Protein AF-A0A7Y2IUR1-F1 (afdb_monomer)

Secondary structure (DSSP, 8-state):
-----PPTT-STT-HHHHHHHHS--TT-----SS--SSPPPHHHHHHHHHHHTT---S--PPPTHHHHHHHHHHHHHHS---TT------S-HHHHHHHHHHHH--TT------S--

Foldseek 3Di:
DDPLPDPPPDPQLDQVNCCVPPVGNPPDPRPDDPDDSDDDDPVVVVVVVVVVVVVDDDDDDDDPVVVVVVQVCCCVPPVDHQVPHDDDDDPDPVVVVVVCCVVPHDVVGDDDDDPPD

Structure (mmCIF, N/CA/C/O backbone):
data_AF-A0A7Y2IUR1-F1
#
_entry.id   AF-A0A7Y2IUR1-F1
#
loop_
_atom_site.group_PDB
_atom_site.id
_atom_site.type_symbol
_atom_site.label_atom_id
_atom_site.label_alt_id
_atom_site.label_comp_id
_atom_site.label_asym_id
_atom_site.label_entity_id
_atom_site.label_seq_id
_atom_site.pdbx_PDB_ins_code
_atom_site.Cartn_x
_atom_site.Cartn_y
_atom_site.Cartn_z
_atom_site.occupancy
_atom_site.B_iso_or_equiv
_atom_site.auth_seq_id
_atom_site.auth_comp_id
_atom_site.auth_asym_id
_atom_site.auth_atom_id
_atom_site.pdbx_PDB_model_num
ATOM 1 N N . MET A 1 1 ? -22.923 15.797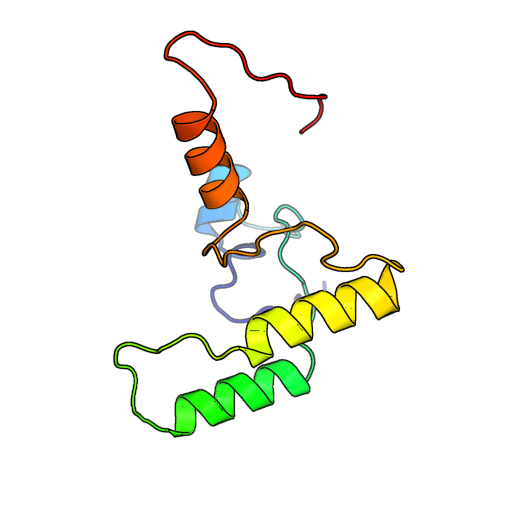 14.169 1.00 46.75 1 MET A N 1
ATOM 2 C CA . MET A 1 1 ? -22.003 15.320 13.123 1.00 46.75 1 MET A CA 1
ATOM 3 C C . MET A 1 1 ? -21.812 13.844 13.393 1.00 46.75 1 MET A C 1
ATOM 5 O O . MET A 1 1 ? -21.403 13.511 14.497 1.00 46.75 1 MET A O 1
ATOM 9 N N . GLU A 1 2 ? -22.280 12.985 12.493 1.00 53.78 2 GLU A N 1
ATOM 10 C CA . GLU A 1 2 ? -22.168 11.530 12.638 1.00 53.78 2 GLU A CA 1
ATOM 11 C C . GLU A 1 2 ? -20.677 11.170 12.693 1.00 53.78 2 GLU A C 1
ATOM 13 O O . GLU A 1 2 ? -19.898 11.666 11.877 1.00 53.78 2 GLU A O 1
ATOM 18 N N . GLN A 1 3 ? -20.252 10.433 13.721 1.00 59.25 3 GLN A N 1
ATOM 19 C CA . GLN A 1 3 ? -18.862 9.993 13.822 1.00 59.25 3 GLN A CA 1
ATOM 20 C C . GLN A 1 3 ? -18.586 9.054 12.648 1.00 59.25 3 GLN A C 1
ATOM 22 O O . GLN A 1 3 ? -19.307 8.079 12.461 1.00 59.25 3 GLN A O 1
ATOM 27 N N . LEU A 1 4 ? -17.560 9.362 11.851 1.00 64.56 4 LEU A N 1
ATOM 28 C CA . LEU A 1 4 ? -17.022 8.411 10.883 1.00 64.56 4 LEU A CA 1
ATOM 29 C C . LEU A 1 4 ? -16.572 7.179 11.671 1.00 64.56 4 LEU A C 1
ATOM 31 O O . LEU A 1 4 ? -15.676 7.288 12.508 1.00 64.56 4 LEU A O 1
ATOM 35 N N . ASP A 1 5 ? -17.217 6.042 11.419 1.00 69.94 5 ASP A N 1
ATOM 36 C CA . ASP A 1 5 ? -16.989 4.771 12.115 1.00 69.94 5 ASP A CA 1
ATOM 37 C C . ASP A 1 5 ? -15.700 4.104 11.602 1.00 69.94 5 ASP A C 1
ATOM 39 O O . A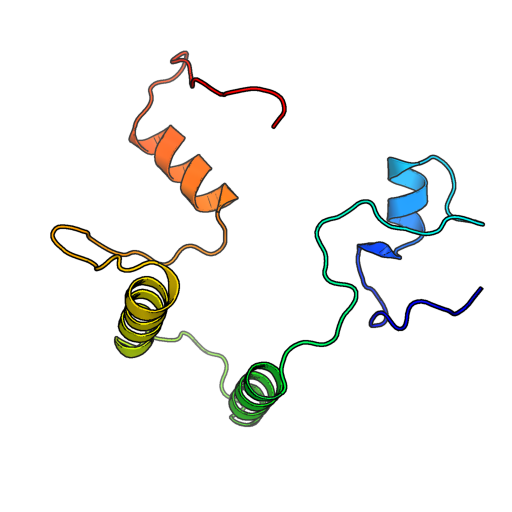SP A 1 5 ? -15.687 3.024 11.011 1.00 69.94 5 ASP A O 1
ATOM 43 N N . LEU A 1 6 ? -14.593 4.836 11.729 1.00 73.75 6 LEU A N 1
ATOM 44 C CA . LEU A 1 6 ? -13.262 4.361 11.397 1.00 73.75 6 LEU A CA 1
ATOM 45 C C . LEU A 1 6 ? -12.714 3.509 12.544 1.00 73.75 6 LEU A C 1
ATOM 47 O O . LEU A 1 6 ? -12.964 3.808 13.717 1.00 73.75 6 LEU A O 1
ATOM 51 N N . PRO A 1 7 ? -11.913 2.477 12.231 1.00 77.56 7 PRO A N 1
ATOM 52 C CA . PRO A 1 7 ? -11.299 1.660 13.259 1.00 77.56 7 PRO A CA 1
ATOM 53 C C . PRO A 1 7 ? -10.436 2.523 14.198 1.00 77.56 7 PRO A C 1
ATOM 55 O O . PRO A 1 7 ? -9.773 3.467 13.748 1.00 77.56 7 PRO A O 1
ATOM 58 N N . PRO A 1 8 ? -10.394 2.197 15.503 1.00 77.69 8 PRO A N 1
ATOM 59 C CA . PRO A 1 8 ? -9.512 2.870 16.443 1.00 77.69 8 PRO A CA 1
ATOM 60 C C . PRO A 1 8 ? -8.065 2.873 15.941 1.00 77.69 8 PRO A C 1
ATOM 62 O O . PRO A 1 8 ? -7.523 1.834 15.571 1.00 77.69 8 PRO A O 1
ATOM 65 N N . GLY A 1 9 ? -7.435 4.047 15.946 1.00 81.44 9 GLY A N 1
ATOM 66 C CA . GLY A 1 9 ? -6.053 4.205 15.492 1.00 81.44 9 GLY A CA 1
ATOM 67 C C . GLY A 1 9 ? -5.872 4.397 13.983 1.00 81.44 9 GLY A C 1
ATOM 68 O O . GLY A 1 9 ? -4.722 4.445 13.547 1.00 81.44 9 GLY A O 1
ATOM 69 N N . ALA A 1 10 ? -6.953 4.549 13.204 1.00 88.50 10 ALA A N 1
ATOM 70 C CA . ALA A 1 10 ? -6.867 4.958 11.801 1.00 88.50 10 ALA A CA 1
ATOM 71 C C . ALA A 1 10 ? -6.024 6.234 11.641 1.00 88.50 10 ALA A C 1
ATOM 73 O O . ALA A 1 10 ? -6.093 7.163 12.458 1.00 88.50 10 ALA A O 1
ATOM 74 N N . LEU A 1 11 ? -5.210 6.281 10.586 1.00 90.19 11 LEU A N 1
ATOM 75 C CA . LEU A 1 11 ? -4.286 7.393 10.379 1.00 90.19 11 LEU A CA 1
ATOM 76 C C . LEU A 1 11 ? -5.049 8.675 10.042 1.00 90.19 11 LEU A C 1
ATOM 78 O O . LEU A 1 11 ? -4.684 9.745 10.536 1.00 90.19 11 LEU A O 1
ATOM 82 N N . ALA A 1 12 ? -6.129 8.551 9.266 1.00 89.88 12 ALA A N 1
ATOM 83 C CA . ALA A 1 12 ? -7.004 9.653 8.892 1.00 89.88 12 ALA A CA 1
ATOM 84 C C . ALA A 1 12 ? -7.490 10.471 10.099 1.00 89.88 12 ALA A C 1
ATOM 86 O O . ALA A 1 12 ? -7.481 11.699 10.036 1.00 89.88 12 ALA A O 1
ATOM 87 N N . THR A 1 13 ? -7.869 9.819 11.202 1.00 90.38 13 THR A N 1
ATOM 88 C CA . THR A 1 13 ? -8.460 10.461 12.393 1.00 90.38 13 THR A CA 1
ATOM 89 C C . THR A 1 13 ? -7.472 10.674 13.536 1.00 90.38 13 THR A C 1
ATOM 91 O O . THR A 1 13 ? -7.872 11.112 14.615 1.00 90.38 13 THR A O 1
ATOM 94 N N . ASN A 1 14 ? -6.183 10.387 13.336 1.00 92.12 14 ASN A N 1
ATOM 95 C CA . ASN A 1 14 ? -5.188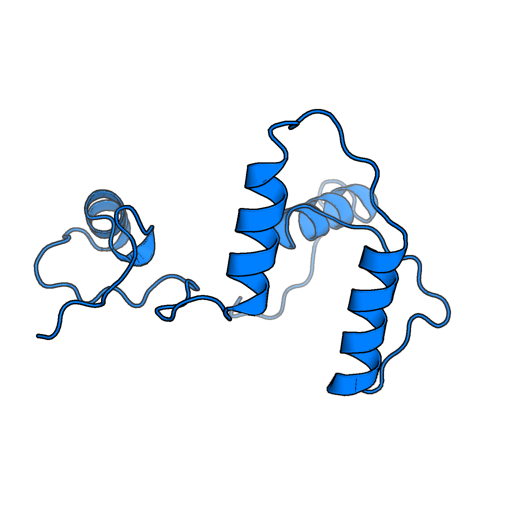 10.501 14.396 1.00 92.12 14 ASN A CA 1
ATOM 96 C C . ASN A 1 14 ? -4.971 11.976 14.808 1.00 92.12 14 ASN A C 1
ATOM 98 O O . ASN A 1 14 ? -4.452 12.750 13.999 1.00 92.12 14 ASN A O 1
ATOM 102 N N . PRO A 1 15 ? -5.260 12.377 16.066 1.00 92.62 15 PRO A N 1
ATOM 103 C CA . PRO A 1 15 ? -5.168 13.781 16.472 1.00 92.62 15 PRO A CA 1
ATOM 104 C C . PRO A 1 15 ? -3.763 14.370 16.334 1.00 92.62 15 PRO A C 1
ATOM 106 O O . PRO A 1 15 ? -3.613 15.497 15.882 1.00 92.62 15 PRO A O 1
ATOM 109 N N . GLY A 1 16 ? -2.717 13.599 16.654 1.00 94.62 16 GLY A N 1
ATOM 110 C CA . GLY A 1 16 ? -1.334 14.063 16.526 1.00 94.62 16 GLY A CA 1
ATOM 111 C C . GLY A 1 16 ? -0.922 14.303 15.072 1.00 94.62 16 GLY A C 1
ATOM 112 O O . GLY A 1 16 ? -0.144 15.210 14.791 1.00 94.62 16 GLY A O 1
ATOM 113 N N . ARG A 1 17 ? -1.472 13.528 14.132 1.00 94.75 17 ARG A N 1
ATOM 114 C CA . ARG A 1 17 ? -1.249 13.739 12.694 1.00 94.75 17 ARG A CA 1
ATOM 115 C C . ARG A 1 17 ? -2.020 14.935 12.172 1.00 94.75 17 ARG A C 1
ATOM 117 O O . ARG A 1 17 ? -1.475 15.689 11.374 1.00 94.75 17 ARG A O 1
ATOM 124 N N . LEU A 1 18 ? -3.246 15.131 12.647 1.00 94.94 18 LEU A N 1
ATOM 125 C CA . LEU A 1 18 ? -4.026 16.313 12.301 1.00 94.94 18 LEU A CA 1
ATOM 126 C C . LEU A 1 18 ? -3.357 17.590 12.817 1.00 94.94 18 LEU A C 1
ATOM 128 O O . LEU A 1 18 ? -3.184 18.529 12.048 1.00 94.94 18 LEU A O 1
ATOM 132 N N . GLU A 1 19 ? -2.863 17.582 14.054 1.00 96.69 19 GLU A N 1
ATOM 133 C CA . GLU A 1 19 ? -2.063 18.676 14.611 1.00 96.69 19 GLU A CA 1
ATOM 134 C C . GLU A 1 19 ? -0.815 18.948 13.756 1.00 96.69 19 GLU A C 1
ATOM 136 O O . GLU A 1 19 ? -0.554 20.082 13.362 1.00 96.69 19 GLU A O 1
ATOM 141 N N . GLN A 1 20 ? -0.071 17.897 13.400 1.00 96.62 20 GLN A N 1
ATOM 142 C CA . GLN A 1 20 ? 1.150 18.009 12.601 1.00 96.62 20 GLN A CA 1
ATOM 143 C C . GLN A 1 20 ? 0.899 18.595 11.199 1.00 96.62 20 GLN A C 1
ATOM 145 O O . GLN A 1 20 ? 1.726 19.361 10.705 1.00 96.62 20 GLN A O 1
ATOM 150 N N . HIS A 1 21 ? -0.196 18.211 10.536 1.00 95.62 21 HIS A N 1
ATOM 151 C CA . HIS A 1 21 ? -0.473 18.597 9.148 1.00 95.62 21 HIS A CA 1
ATOM 152 C C . HIS A 1 21 ? -1.339 19.857 9.010 1.00 95.62 21 HIS A C 1
ATOM 154 O O . HIS A 1 21 ? -1.195 20.576 8.022 1.00 95.62 21 HIS A O 1
ATOM 160 N N . PHE A 1 22 ? -2.213 20.140 9.980 1.00 95.88 22 PHE A N 1
ATOM 161 C CA . PHE A 1 22 ? -3.226 21.203 9.905 1.00 95.88 22 PHE A CA 1
ATOM 162 C C . PHE A 1 22 ? -3.160 22.206 11.072 1.00 95.88 22 PHE A C 1
ATOM 164 O O . PHE A 1 22 ? -3.911 23.182 11.085 1.00 95.88 22 PHE A O 1
ATOM 171 N N . GLY A 1 23 ? -2.260 22.004 12.042 1.00 96.75 23 GLY A N 1
ATOM 172 C CA . GLY A 1 23 ? -2.015 22.924 13.162 1.00 96.75 23 GLY A CA 1
ATOM 173 C C . GLY A 1 23 ? -3.090 22.933 14.252 1.00 96.75 23 GLY A C 1
ATOM 174 O O . GLY A 1 23 ? -3.031 23.773 15.142 1.00 96.75 23 GLY A O 1
ATOM 175 N N . HIS A 1 24 ? -4.097 22.069 14.139 1.00 94.38 24 HIS A N 1
ATOM 176 C CA . HIS A 1 24 ? -5.084 21.756 15.170 1.00 94.38 24 HIS A CA 1
ATOM 177 C C . HIS A 1 24 ? -5.777 20.436 14.807 1.00 94.38 24 HIS A C 1
ATOM 179 O O . HIS A 1 24 ? -5.888 20.100 13.628 1.00 94.38 24 HIS A O 1
ATOM 185 N N . ALA A 1 25 ? -6.270 19.693 15.796 1.00 92.62 25 ALA A N 1
ATOM 186 C CA . ALA A 1 25 ? -7.082 18.492 15.563 1.00 92.62 25 ALA A CA 1
ATOM 187 C C . ALA A 1 25 ? -8.589 18.709 15.787 1.00 92.62 25 ALA A C 1
ATOM 189 O O . ALA A 1 25 ? -9.421 18.024 15.190 1.00 92.62 25 ALA A O 1
ATOM 190 N N . GLU A 1 26 ? -8.952 19.632 16.679 1.00 93.25 26 GLU A N 1
ATOM 191 C CA . GLU A 1 26 ? -10.332 19.807 17.130 1.00 93.25 26 GLU A CA 1
ATOM 192 C C . GLU A 1 26 ? -11.220 20.428 16.042 1.00 93.25 26 GLU A C 1
ATOM 194 O O . GLU A 1 26 ? -10.833 21.373 15.364 1.00 93.25 26 GLU A O 1
ATOM 199 N N . GLY A 1 27 ? -12.434 19.896 15.877 1.00 90.44 27 GLY A N 1
ATOM 200 C CA . GLY A 1 27 ? -13.411 20.419 14.918 1.00 90.44 27 GLY A CA 1
ATOM 201 C C . GLY A 1 27 ? -13.134 20.070 13.452 1.00 90.44 27 GLY A C 1
ATOM 202 O O . GLY A 1 27 ? -13.924 20.453 12.589 1.00 90.44 27 GLY A O 1
ATOM 203 N N . LEU A 1 28 ? -12.066 19.320 13.155 1.00 91.56 28 LEU A N 1
ATOM 204 C CA . LEU A 1 28 ? -11.774 18.865 11.799 1.00 91.56 28 LEU A CA 1
ATOM 205 C C . LEU A 1 28 ? -12.629 17.658 11.396 1.00 91.56 28 LEU A C 1
ATOM 207 O O . LEU A 1 28 ? -12.798 16.705 12.157 1.00 91.56 28 LEU A O 1
ATOM 211 N N . LEU A 1 29 ? -13.103 17.678 10.147 1.00 91.06 29 LEU A N 1
ATOM 212 C CA . LEU A 1 29 ? -13.565 16.492 9.428 1.00 91.06 29 LEU A CA 1
ATOM 213 C C . LEU A 1 29 ? -12.403 15.992 8.551 1.00 91.06 29 LEU A C 1
ATOM 215 O O . LEU A 1 29 ? -12.132 16.592 7.509 1.00 91.06 29 LEU A O 1
ATOM 219 N N . PRO A 1 30 ? -11.672 14.942 8.961 1.00 89.44 30 PRO A N 1
ATOM 220 C CA . PRO A 1 30 ? -10.455 14.545 8.271 1.00 89.44 30 PRO A CA 1
ATOM 221 C C . PRO A 1 30 ? -10.777 13.814 6.967 1.00 89.44 30 PRO A C 1
ATOM 223 O O . PRO A 1 30 ? -11.260 12.688 7.011 1.00 89.44 30 PRO A O 1
ATOM 226 N N . LEU A 1 31 ? -10.467 14.437 5.826 1.00 91.56 31 LEU A N 1
ATOM 227 C CA . LEU A 1 31 ? -10.640 13.905 4.460 1.00 91.56 31 LEU A CA 1
ATOM 228 C C . LEU A 1 31 ? -9.376 14.142 3.611 1.00 91.56 31 LEU A C 1
ATOM 230 O O . LEU A 1 31 ? -9.444 14.643 2.492 1.00 91.56 31 LEU A O 1
ATOM 234 N N . TRP A 1 32 ? -8.203 13.883 4.192 1.00 92.31 32 TRP A N 1
ATOM 235 C CA . TRP A 1 32 ? -6.923 14.371 3.663 1.00 92.31 32 TRP A CA 1
ATOM 236 C C . TRP A 1 32 ? -6.005 13.291 3.093 1.00 92.31 32 TRP A C 1
ATOM 238 O O . TRP A 1 32 ? -5.169 13.582 2.242 1.00 92.31 32 TRP A O 1
ATOM 248 N N . ILE A 1 33 ? -6.136 12.057 3.574 1.00 93.06 33 ILE A N 1
ATOM 249 C CA . ILE A 1 33 ? -5.307 10.928 3.165 1.00 93.06 33 ILE A CA 1
ATOM 250 C C . ILE A 1 33 ? -6.152 9.934 2.373 1.00 93.06 33 ILE A C 1
ATOM 252 O O . ILE A 1 33 ? -7.342 9.775 2.636 1.00 93.06 33 ILE A O 1
ATOM 256 N N . ALA A 1 34 ? -5.534 9.261 1.401 1.00 91.50 34 ALA A N 1
ATOM 257 C CA . ALA A 1 34 ? -6.165 8.231 0.579 1.00 91.50 34 ALA A CA 1
ATOM 258 C C . ALA A 1 34 ? -6.368 6.917 1.364 1.00 91.50 34 ALA A C 1
ATOM 260 O O . ALA A 1 34 ? -5.807 5.875 1.031 1.00 91.50 34 ALA A O 1
ATOM 261 N N . GLU A 1 35 ? -7.163 6.982 2.427 1.00 86.88 35 GLU A N 1
ATOM 262 C CA . GLU A 1 35 ? -7.617 5.856 3.240 1.00 86.88 35 GLU A CA 1
ATOM 263 C C . GLU A 1 35 ? -9.136 5.702 3.043 1.00 86.88 35 GLU A C 1
ATOM 265 O O . GLU A 1 35 ? -9.856 6.704 3.028 1.00 86.88 35 GLU A O 1
ATOM 270 N N . PRO A 1 36 ? -9.661 4.482 2.837 1.00 84.62 36 PRO A N 1
ATOM 271 C CA . PRO A 1 36 ? -11.095 4.298 2.685 1.00 84.62 36 PRO A CA 1
ATOM 272 C C . PRO A 1 36 ? -11.825 4.512 4.017 1.00 84.62 36 PRO A C 1
ATOM 274 O O . PRO A 1 36 ? -11.427 3.993 5.054 1.00 84.62 36 PRO A O 1
ATOM 277 N N . TYR A 1 37 ? -12.970 5.192 3.954 1.00 85.69 37 TYR A N 1
ATOM 278 C CA .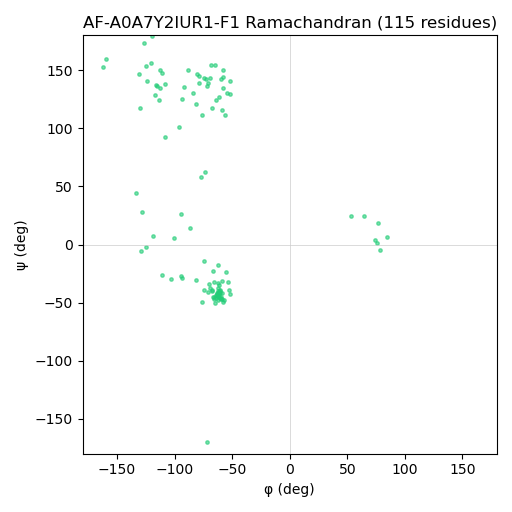 TYR A 1 37 ? -13.899 5.367 5.080 1.00 85.69 37 TYR A CA 1
ATOM 279 C C . TYR A 1 37 ? -15.018 4.316 5.074 1.00 85.69 37 TYR A C 1
ATOM 281 O O . TYR A 1 37 ? -16.124 4.559 5.547 1.00 85.69 37 TYR A O 1
ATOM 289 N N . LEU A 1 38 ? -14.740 3.158 4.473 1.00 86.56 38 LEU A N 1
ATOM 290 C CA . LEU A 1 38 ? -15.669 2.046 4.318 1.00 86.56 38 LEU A CA 1
ATOM 291 C C . LEU A 1 38 ? -14.990 0.744 4.759 1.00 86.56 38 LEU A C 1
ATOM 293 O O . LEU A 1 38 ? -13.790 0.579 4.519 1.00 86.56 38 LEU A O 1
ATOM 297 N N . PRO A 1 39 ? -15.744 -0.205 5.340 1.00 87.12 39 PRO A N 1
ATOM 298 C CA . PRO A 1 39 ? -15.228 -1.536 5.627 1.00 87.12 39 PRO A CA 1
ATOM 299 C C . PRO A 1 39 ? -14.724 -2.250 4.368 1.00 87.12 39 PRO A C 1
ATOM 301 O O . PRO A 1 39 ? -15.249 -2.067 3.267 1.00 87.12 39 PRO A O 1
ATOM 304 N N . LEU A 1 40 ? -13.733 -3.125 4.548 1.00 91.56 40 LEU A N 1
ATOM 305 C CA . LEU A 1 40 ? -13.302 -4.046 3.498 1.00 91.56 40 LEU A CA 1
ATOM 306 C C . LEU A 1 40 ? -14.422 -5.037 3.149 1.00 91.56 40 LEU A C 1
ATOM 308 O O . LEU A 1 40 ? -15.271 -5.364 3.979 1.00 91.56 40 LEU A O 1
ATOM 312 N N . ALA A 1 41 ? -14.392 -5.558 1.921 1.00 95.19 41 ALA A N 1
ATOM 313 C CA . ALA A 1 41 ? -15.334 -6.587 1.493 1.00 95.19 41 ALA A CA 1
ATOM 314 C C . ALA A 1 41 ? -15.222 -7.852 2.378 1.00 95.19 41 ALA A C 1
ATOM 316 O O . ALA A 1 41 ? -14.096 -8.251 2.694 1.00 95.19 41 ALA A O 1
ATOM 317 N N . PRO A 1 42 ? -16.340 -8.537 2.707 1.00 96.94 42 PRO A N 1
ATOM 318 C CA . PRO A 1 42 ? -16.332 -9.722 3.574 1.00 96.94 42 PRO A CA 1
ATOM 319 C C . PRO A 1 42 ? -15.350 -10.815 3.139 1.00 96.94 42 PRO A C 1
ATOM 321 O O . PRO A 1 42 ? -14.633 -11.371 3.960 1.00 96.94 42 PRO A O 1
ATOM 324 N N . ALA A 1 43 ? -15.219 -11.051 1.830 1.00 97.81 43 ALA A N 1
ATOM 325 C CA . ALA A 1 43 ? -14.277 -12.037 1.297 1.00 97.81 43 ALA A CA 1
ATOM 326 C C . ALA A 1 43 ? -12.810 -11.753 1.686 1.00 97.81 43 ALA A C 1
ATOM 328 O O . ALA A 1 43 ? -12.018 -12.681 1.844 1.00 97.81 43 ALA A O 1
ATOM 329 N N . ILE A 1 44 ? -12.439 -10.478 1.851 1.00 96.81 44 ILE A N 1
ATOM 330 C CA . ILE A 1 44 ? -11.090 -10.078 2.269 1.00 96.81 44 ILE A CA 1
ATOM 331 C C . ILE A 1 44 ? -10.918 -10.334 3.766 1.00 96.81 44 ILE A C 1
ATOM 333 O O . ILE A 1 44 ? -9.935 -10.956 4.172 1.00 96.81 44 ILE A O 1
ATOM 337 N N . THR A 1 45 ? -11.865 -9.874 4.588 1.00 96.69 45 THR A N 1
ATOM 338 C CA . THR A 1 45 ? -11.781 -10.033 6.046 1.00 96.69 45 THR A CA 1
ATOM 339 C C . THR A 1 45 ? -11.806 -11.507 6.443 1.00 96.69 45 THR A C 1
ATOM 341 O O . THR A 1 45 ? -10.961 -11.930 7.227 1.00 96.69 45 THR A O 1
ATOM 344 N N . GLU A 1 46 ? -12.670 -12.318 5.832 1.00 98.19 46 GLU A N 1
ATOM 345 C CA . GLU A 1 46 ? -12.742 -13.768 6.048 1.00 98.19 46 GLU A CA 1
ATOM 346 C C . GLU A 1 46 ? -11.427 -14.477 5.694 1.00 98.19 46 GLU A C 1
ATOM 348 O O . GLU A 1 46 ? -10.937 -15.290 6.481 1.00 98.19 46 GLU A O 1
ATOM 353 N N . ALA A 1 47 ? -10.812 -14.149 4.551 1.00 96.88 47 ALA A N 1
ATOM 354 C CA . ALA A 1 47 ? -9.541 -14.746 4.138 1.00 96.88 47 ALA A CA 1
ATOM 355 C C . ALA A 1 47 ? -8.396 -14.407 5.108 1.00 96.88 47 ALA A C 1
ATOM 357 O O . ALA A 1 47 ? -7.596 -15.282 5.458 1.00 96.88 47 ALA A O 1
ATOM 358 N N . VAL A 1 48 ? -8.332 -13.157 5.578 1.00 96.50 48 VAL A N 1
ATOM 359 C CA . VAL A 1 48 ? -7.333 -12.715 6.564 1.00 96.50 48 VAL A CA 1
ATOM 360 C C . VAL A 1 48 ? -7.563 -13.395 7.915 1.00 96.50 48 VAL A C 1
ATOM 362 O O . VAL A 1 48 ? -6.614 -13.922 8.501 1.00 96.50 48 VAL A O 1
ATOM 365 N N . THR A 1 49 ? -8.808 -13.458 8.394 1.00 97.62 49 THR A N 1
ATOM 366 C CA . THR A 1 49 ? -9.155 -14.146 9.646 1.00 97.62 49 THR A CA 1
ATOM 367 C C . THR A 1 49 ? -8.826 -15.637 9.575 1.00 97.62 49 THR A C 1
ATOM 369 O O . THR A 1 49 ? -8.238 -16.178 10.512 1.00 97.62 49 THR A O 1
ATOM 372 N N . ALA A 1 50 ? -9.124 -16.301 8.456 1.00 97.00 50 ALA A N 1
ATOM 373 C CA . ALA A 1 50 ? -8.784 -17.706 8.251 1.00 97.00 50 ALA A CA 1
ATOM 374 C C . ALA A 1 50 ? -7.265 -17.942 8.280 1.00 97.00 50 ALA A C 1
ATOM 376 O O . ALA A 1 50 ? -6.808 -18.894 8.914 1.00 97.00 50 ALA A O 1
ATOM 377 N N . ARG A 1 51 ? -6.468 -17.062 7.652 1.00 94.62 51 ARG A N 1
ATOM 378 C CA . ARG A 1 51 ? -4.996 -17.131 7.709 1.00 94.62 51 ARG A CA 1
ATOM 379 C C . ARG A 1 51 ? -4.480 -16.942 9.136 1.00 94.62 51 ARG A C 1
ATOM 381 O O . ARG A 1 51 ? -3.634 -17.721 9.568 1.00 94.62 51 ARG A O 1
ATOM 388 N N . ALA A 1 52 ? -5.010 -15.968 9.876 1.00 96.19 52 ALA A N 1
ATOM 389 C CA . ALA A 1 52 ? -4.654 -15.741 11.279 1.00 96.19 52 ALA A CA 1
ATOM 390 C C . ALA A 1 52 ? -4.995 -16.953 12.171 1.00 96.19 52 ALA A C 1
ATOM 392 O O . ALA A 1 52 ? -4.240 -17.314 13.069 1.00 96.19 52 ALA A O 1
ATOM 393 N N . GLY A 1 53 ? -6.087 -17.663 11.884 1.00 97.25 53 GLY A N 1
ATOM 394 C CA . GLY A 1 53 ? -6.457 -18.882 12.611 1.00 97.25 53 GLY A CA 1
ATOM 395 C C . GLY A 1 53 ? -5.449 -20.036 12.499 1.00 97.25 53 GLY A C 1
ATOM 396 O O . GLY A 1 53 ? -5.481 -20.946 13.322 1.00 97.25 53 GLY A O 1
ATOM 397 N N . GLN A 1 54 ? -4.534 -20.015 11.523 1.00 95.56 54 GLN A N 1
ATOM 398 C CA . GLN A 1 54 ? -3.555 -21.092 11.318 1.00 95.56 54 GLN A CA 1
ATOM 399 C C . GLN A 1 54 ? -2.415 -21.103 12.346 1.00 95.56 54 GLN A C 1
ATOM 401 O O . GLN A 1 54 ? -1.685 -22.088 12.416 1.00 95.56 54 GLN A O 1
ATOM 406 N N . ALA A 1 55 ? -2.235 -20.023 13.117 1.00 92.00 55 ALA A N 1
ATOM 407 C CA . ALA A 1 55 ? -1.235 -19.918 14.187 1.00 92.00 55 ALA A CA 1
ATOM 408 C C . ALA A 1 55 ? 0.224 -20.248 13.778 1.00 92.00 55 ALA A C 1
ATOM 410 O O . ALA A 1 55 ? 1.051 -20.593 14.621 1.00 92.00 55 ALA A O 1
ATOM 411 N N . TRP A 1 56 ? 0.561 -20.104 12.492 1.00 93.75 56 TRP A N 1
ATOM 412 C CA . TRP A 1 56 ? 1.913 -20.257 11.948 1.00 93.75 56 TRP A CA 1
ATOM 413 C C . TRP A 1 56 ? 2.255 -19.048 11.082 1.00 93.75 56 TRP A C 1
ATOM 415 O O . TRP A 1 56 ? 1.606 -18.835 10.060 1.00 93.75 56 TRP A O 1
ATOM 425 N N . TYR A 1 57 ? 3.281 -18.279 11.454 1.00 94.00 57 TYR A N 1
ATOM 426 C CA . TYR A 1 57 ? 3.616 -16.982 10.836 1.00 94.00 57 TYR A CA 1
ATOM 427 C C . TYR A 1 57 ? 5.082 -16.880 10.393 1.00 94.00 57 TYR A C 1
ATOM 429 O O . TYR A 1 57 ? 5.673 -15.804 10.405 1.00 94.00 57 TYR A O 1
ATOM 437 N N . GLY A 1 58 ? 5.692 -18.020 10.063 1.00 94.31 58 GLY A N 1
ATOM 438 C CA . GLY A 1 58 ? 7.044 -18.057 9.508 1.00 94.31 58 GLY A CA 1
ATOM 439 C C . GLY A 1 58 ? 7.106 -17.549 8.065 1.00 94.31 58 GLY A C 1
ATOM 440 O O . GLY A 1 58 ? 6.134 -17.028 7.523 1.00 94.31 58 GLY A O 1
ATOM 441 N N . TYR A 1 59 ? 8.260 -17.748 7.428 1.00 93.94 59 TYR A N 1
ATOM 442 C CA . TYR A 1 59 ? 8.450 -17.405 6.021 1.00 93.94 59 TYR A CA 1
ATOM 443 C C . TYR A 1 59 ? 7.451 -18.134 5.117 1.00 93.94 59 TYR A C 1
ATOM 445 O O . TYR A 1 59 ? 7.249 -19.343 5.242 1.00 93.94 59 TYR A O 1
ATOM 453 N N . GLU A 1 60 ? 6.860 -17.388 4.187 1.00 88.69 60 GLU A N 1
ATOM 454 C CA . GLU A 1 60 ? 5.901 -17.901 3.214 1.00 88.69 60 GLU A CA 1
ATOM 455 C C . GLU A 1 60 ? 6.522 -17.943 1.818 1.00 88.69 60 GLU A C 1
ATOM 457 O O . GLU A 1 60 ? 7.182 -16.996 1.383 1.00 88.69 60 GLU A O 1
ATOM 462 N N . SER A 1 61 ? 6.265 -19.027 1.087 1.00 90.19 61 SER A N 1
ATOM 463 C CA . SER A 1 61 ? 6.407 -19.017 -0.364 1.00 90.19 61 SER A CA 1
ATOM 464 C C . SER A 1 61 ? 5.185 -18.343 -0.989 1.00 90.19 61 SER A C 1
ATOM 466 O O . SER A 1 61 ? 4.059 -18.469 -0.504 1.00 90.19 61 SER A O 1
ATOM 468 N N . ARG A 1 62 ? 5.395 -17.613 -2.087 1.00 86.56 62 ARG A N 1
ATOM 469 C CA . ARG A 1 62 ? 4.295 -16.993 -2.831 1.00 86.56 62 ARG A CA 1
ATOM 470 C C . ARG A 1 62 ? 3.659 -18.049 -3.739 1.00 86.56 62 ARG A C 1
ATOM 472 O O . ARG A 1 62 ? 4.371 -18.604 -4.574 1.00 86.56 62 ARG A O 1
ATOM 479 N N . PRO A 1 63 ? 2.357 -18.346 -3.600 1.00 87.12 63 PRO A N 1
ATOM 480 C CA . PRO A 1 63 ? 1.712 -19.322 -4.463 1.00 87.12 63 PRO A CA 1
ATOM 481 C C . PRO A 1 63 ? 1.484 -18.725 -5.858 1.00 87.12 63 PRO A C 1
ATOM 483 O O . PRO A 1 63 ? 1.096 -17.563 -5.971 1.00 87.12 63 PRO A O 1
ATOM 486 N N . GLU A 1 64 ? 1.636 -19.529 -6.913 1.00 88.69 64 GLU A N 1
ATOM 487 C CA . GLU A 1 64 ? 1.422 -19.107 -8.313 1.00 88.69 64 GLU A CA 1
ATOM 488 C C . GLU A 1 64 ? 0.037 -18.474 -8.535 1.00 88.69 64 GLU A C 1
ATOM 490 O O . GLU A 1 64 ? -0.107 -17.503 -9.278 1.00 88.69 64 GLU A O 1
ATOM 495 N N . ARG A 1 65 ? -0.972 -18.941 -7.783 1.00 94.38 65 ARG A N 1
ATOM 496 C CA . ARG A 1 65 ? -2.341 -18.402 -7.799 1.00 94.38 65 ARG A CA 1
ATOM 497 C C . ARG A 1 65 ? -2.432 -16.901 -7.507 1.00 94.38 65 ARG A C 1
ATOM 499 O O . ARG A 1 65 ? -3.426 -16.289 -7.870 1.00 94.38 65 ARG A O 1
ATOM 506 N N . LEU A 1 66 ? -1.447 -16.318 -6.817 1.00 93.94 66 LEU A N 1
ATOM 507 C CA . LEU A 1 66 ? -1.429 -14.884 -6.523 1.00 93.94 66 LEU A CA 1
ATOM 508 C C . LEU A 1 66 ? -1.291 -14.062 -7.810 1.00 93.94 66 LEU A C 1
ATOM 510 O O . LEU A 1 66 ? -2.036 -13.108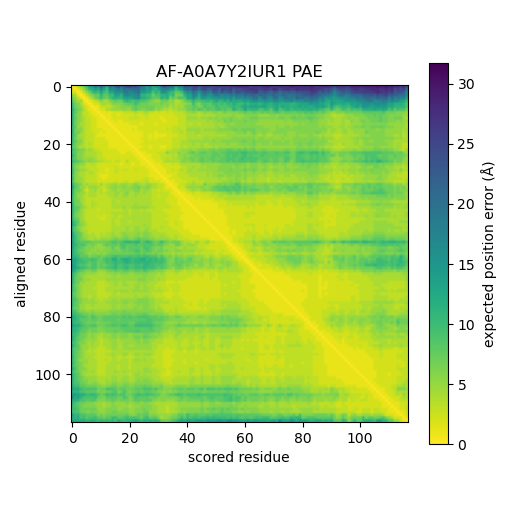 -8.009 1.00 93.94 66 LEU A O 1
ATOM 514 N N . ILE A 1 67 ? -0.352 -14.450 -8.677 1.00 94.62 67 ILE A N 1
ATOM 515 C CA . ILE A 1 67 ? -0.114 -13.775 -9.957 1.00 94.62 67 ILE A CA 1
ATOM 516 C C . ILE A 1 67 ? -1.264 -14.055 -10.924 1.00 94.62 67 ILE A C 1
ATOM 518 O O . ILE A 1 67 ? -1.754 -13.127 -11.562 1.00 94.62 67 ILE A O 1
ATOM 522 N N . ALA A 1 68 ? -1.758 -15.297 -10.961 1.00 95.19 68 ALA A N 1
ATOM 523 C CA . ALA A 1 68 ? -2.916 -15.651 -11.780 1.00 95.19 68 ALA A CA 1
ATOM 524 C C . ALA A 1 68 ? -4.158 -14.818 -11.411 1.00 95.19 68 ALA A C 1
ATOM 526 O O . ALA A 1 68 ? -4.773 -14.217 -12.282 1.00 95.19 68 ALA A O 1
ATOM 527 N N . ALA A 1 69 ? -4.473 -14.680 -10.115 1.00 96.62 69 ALA A N 1
ATOM 528 C CA . ALA A 1 69 ? -5.618 -13.885 -9.666 1.00 96.62 69 ALA A CA 1
ATOM 529 C C . ALA A 1 69 ? -5.509 -12.394 -10.041 1.00 96.62 69 ALA A C 1
ATOM 531 O O . ALA A 1 69 ? -6.524 -11.750 -10.307 1.00 96.62 69 ALA A O 1
ATOM 532 N N . PHE A 1 70 ? -4.292 -11.839 -10.063 1.00 96.38 70 PHE A N 1
ATOM 533 C CA . PHE A 1 70 ? -4.056 -10.476 -10.540 1.00 96.38 70 PHE A CA 1
ATOM 534 C C . PHE A 1 70 ? -4.374 -10.348 -12.035 1.00 96.38 70 PHE A C 1
ATOM 536 O O . PHE A 1 70 ? -5.139 -9.462 -12.418 1.00 96.38 70 PHE A O 1
ATOM 543 N N . TRP A 1 71 ? -3.845 -11.242 -12.872 1.00 97.06 71 TRP A N 1
ATOM 544 C CA . TRP A 1 71 ? -4.067 -11.180 -14.318 1.00 97.06 71 TRP A CA 1
ATOM 545 C C . TRP A 1 71 ? -5.501 -11.513 -14.725 1.00 97.06 71 TRP A C 1
ATOM 547 O O . TRP A 1 71 ? -6.040 -10.846 -15.604 1.00 97.06 71 TRP A O 1
ATOM 557 N N . ASP A 1 72 ? -6.175 -12.420 -14.018 1.00 97.88 72 ASP A N 1
ATOM 558 C CA . ASP A 1 72 ? -7.608 -12.673 -14.205 1.00 97.88 72 ASP A CA 1
ATOM 559 C C . ASP A 1 72 ? -8.437 -11.404 -13.956 1.00 97.88 72 ASP A C 1
ATOM 561 O O . ASP A 1 72 ? -9.366 -11.083 -14.709 1.00 97.88 72 ASP A O 1
ATOM 565 N N . TRP A 1 73 ? -8.093 -10.641 -12.912 1.00 98.19 73 TRP A N 1
ATOM 566 C CA . TRP A 1 73 ? -8.735 -9.360 -12.628 1.00 98.19 73 TRP A CA 1
ATOM 567 C C . TRP A 1 73 ? -8.446 -8.325 -13.719 1.00 98.19 73 TRP A C 1
ATOM 569 O O . TRP A 1 73 ? -9.378 -7.658 -14.180 1.00 98.19 73 TRP A O 1
ATOM 579 N N . MET A 1 74 ? -7.188 -8.209 -14.160 1.00 98.25 74 MET A N 1
ATOM 580 C CA . MET A 1 74 ? -6.797 -7.282 -15.227 1.00 98.25 74 MET A CA 1
ATOM 581 C C . MET A 1 74 ? -7.506 -7.599 -16.545 1.00 98.25 74 MET A C 1
ATOM 583 O O . MET A 1 74 ? -8.081 -6.697 -17.158 1.00 98.25 74 MET A O 1
ATOM 587 N N . ALA A 1 75 ? -7.574 -8.869 -16.934 1.00 98.06 75 ALA A N 1
ATOM 588 C CA . ALA A 1 75 ? -8.268 -9.298 -18.140 1.00 98.06 75 ALA A CA 1
ATOM 589 C C . ALA A 1 75 ? -9.771 -9.008 -18.043 1.00 98.06 75 ALA A C 1
ATOM 591 O O . ALA A 1 75 ? -10.357 -8.413 -18.947 1.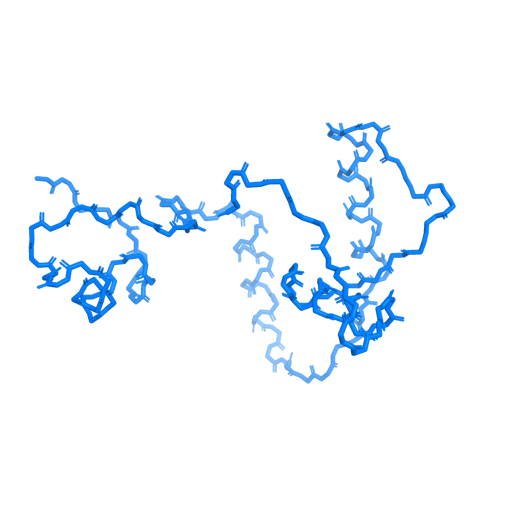00 98.06 75 ALA A O 1
ATOM 592 N N . THR A 1 76 ? -10.395 -9.340 -16.910 1.00 98.44 76 THR A N 1
ATOM 593 C CA . THR A 1 76 ? -11.842 -9.163 -16.717 1.00 98.44 76 THR A CA 1
ATOM 594 C C . THR A 1 76 ? -12.257 -7.692 -16.664 1.00 98.44 76 THR A C 1
ATOM 596 O O . THR A 1 76 ? -13.315 -7.327 -17.176 1.00 98.44 76 THR A O 1
ATOM 599 N N . ARG A 1 77 ? -11.470 -6.833 -16.003 1.00 98.25 77 ARG A N 1
ATOM 600 C CA . ARG A 1 77 ? -11.837 -5.425 -15.766 1.00 98.25 77 ARG A CA 1
ATOM 601 C C . ARG A 1 77 ? -11.295 -4.464 -16.811 1.00 98.25 77 ARG A C 1
ATOM 603 O O . ARG A 1 77 ? -11.894 -3.409 -17.014 1.00 98.25 77 ARG A O 1
ATOM 610 N N . HIS A 1 78 ? -10.180 -4.809 -17.441 1.00 97.81 78 HIS A N 1
ATOM 611 C CA . HIS A 1 78 ? -9.435 -3.903 -18.310 1.00 97.81 78 HIS A CA 1
ATOM 612 C C . HIS A 1 78 ? -9.124 -4.503 -19.687 1.00 97.81 78 HIS A C 1
ATOM 614 O O . HIS A 1 78 ? -8.614 -3.782 -20.538 1.00 97.81 78 HIS A O 1
ATOM 620 N N . GLY A 1 79 ? -9.445 -5.781 -19.933 1.00 97.75 79 GLY A N 1
ATOM 621 C CA . GLY A 1 79 ? -9.159 -6.445 -21.208 1.00 97.75 79 GLY A CA 1
ATOM 622 C C . GLY A 1 79 ? -7.663 -6.580 -21.499 1.00 97.75 79 GLY A C 1
ATOM 623 O O . GLY A 1 79 ? -7.281 -6.639 -22.664 1.00 97.75 79 GLY A O 1
ATOM 624 N N . TRP A 1 80 ? -6.826 -6.572 -20.459 1.00 97.38 80 TRP A N 1
ATOM 625 C CA . TRP A 1 80 ? -5.370 -6.626 -20.567 1.00 97.38 80 TRP A CA 1
ATOM 626 C C . TRP 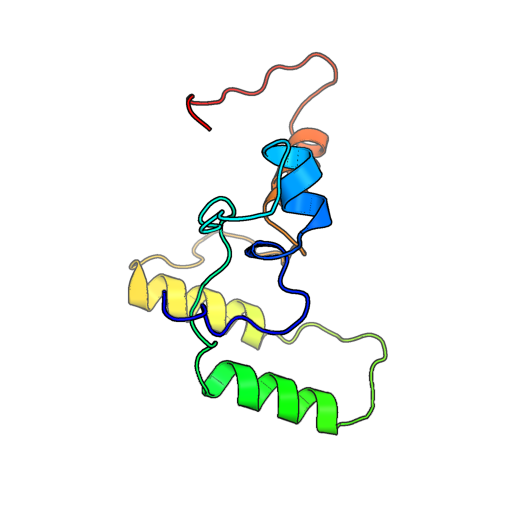A 1 80 ? -4.824 -7.909 -19.940 1.00 97.38 80 TRP A C 1
ATOM 628 O O . TRP A 1 80 ? -5.278 -8.308 -18.867 1.00 97.38 80 TRP A O 1
ATOM 638 N N . ASP A 1 81 ? -3.861 -8.535 -20.611 1.00 95.75 81 ASP A N 1
ATOM 639 C CA . ASP A 1 81 ? -3.224 -9.787 -20.211 1.00 95.75 81 ASP A CA 1
ATOM 640 C C . ASP A 1 81 ? -1.710 -9.621 -19.990 1.00 95.75 81 ASP A C 1
ATOM 642 O O . ASP A 1 81 ? -1.148 -8.530 -20.130 1.00 95.75 81 ASP A O 1
ATOM 646 N N . ASP A 1 82 ? -1.054 -10.716 -19.611 1.00 95.00 82 ASP A N 1
ATOM 647 C CA . ASP A 1 82 ? 0.366 -10.775 -19.277 1.00 95.00 82 ASP A CA 1
ATOM 648 C C . ASP A 1 82 ? 1.278 -11.006 -20.492 1.00 95.00 82 ASP A C 1
ATOM 650 O O . ASP A 1 82 ? 2.461 -11.319 -20.324 1.00 95.00 82 ASP A O 1
ATOM 654 N N . THR A 1 83 ? 0.770 -10.850 -21.722 1.00 95.69 83 THR A N 1
ATOM 655 C CA . THR A 1 83 ? 1.521 -11.176 -22.941 1.00 95.69 83 THR A CA 1
ATOM 656 C C . THR A 1 83 ? 2.844 -10.410 -23.004 1.00 95.69 83 THR A C 1
ATOM 658 O O . THR A 1 83 ? 2.884 -9.199 -23.225 1.00 95.69 83 THR A O 1
ATOM 661 N N . GLY A 1 84 ? 3.952 -11.145 -22.868 1.00 94.50 84 GLY A N 1
ATOM 662 C CA . GLY A 1 84 ? 5.308 -10.595 -22.931 1.00 94.50 84 GLY A CA 1
ATOM 663 C C . GLY A 1 84 ? 5.755 -9.844 -21.673 1.00 94.50 84 GLY A C 1
ATOM 664 O O . GLY A 1 84 ? 6.708 -9.068 -21.754 1.00 94.50 84 GLY A O 1
ATOM 665 N N . LEU A 1 85 ? 5.093 -10.051 -20.531 1.00 94.62 85 LEU A N 1
ATOM 666 C CA . LEU A 1 85 ? 5.386 -9.363 -19.275 1.00 94.62 85 LEU A CA 1
ATOM 667 C C . LEU A 1 85 ? 5.882 -10.327 -18.195 1.00 94.62 85 LEU A C 1
ATOM 669 O O . LEU A 1 85 ? 5.307 -11.385 -17.958 1.00 94.62 85 LEU A O 1
ATOM 673 N N . GLU A 1 86 ? 6.918 -9.913 -17.468 1.00 92.50 86 GLU A N 1
ATOM 674 C CA . GLU A 1 86 ? 7.295 -10.544 -16.203 1.00 92.50 86 GLU A CA 1
ATOM 675 C C . GLU A 1 86 ? 6.606 -9.822 -15.041 1.00 92.50 86 GLU A C 1
ATOM 677 O O . GLU A 1 86 ? 6.588 -8.592 -14.976 1.00 92.50 86 GLU A O 1
ATOM 682 N N . THR A 1 87 ? 6.045 -10.580 -14.095 1.00 92.56 87 THR A N 1
ATOM 683 C CA . THR A 1 87 ? 5.318 -10.012 -12.950 1.00 92.56 87 THR A CA 1
ATOM 684 C C . THR A 1 87 ? 6.051 -10.293 -11.646 1.00 92.56 87 THR A C 1
ATOM 686 O O . THR A 1 87 ? 6.292 -11.445 -11.290 1.00 92.56 87 THR A O 1
ATOM 689 N N . THR A 1 88 ? 6.358 -9.237 -10.890 1.00 91.62 88 THR A N 1
ATOM 690 C CA . THR A 1 88 ? 6.988 -9.328 -9.565 1.00 91.62 88 THR A CA 1
ATOM 691 C C . THR A 1 88 ? 6.140 -8.605 -8.522 1.00 91.62 88 THR A C 1
ATOM 693 O O . THR A 1 88 ? 5.599 -7.534 -8.779 1.00 91.62 88 THR A O 1
ATOM 696 N N . VAL A 1 89 ? 6.041 -9.174 -7.315 1.00 92.56 89 VAL A N 1
ATOM 697 C CA . VAL A 1 89 ? 5.290 -8.568 -6.202 1.00 92.56 89 VAL A CA 1
ATOM 698 C C . VAL A 1 89 ? 6.210 -7.720 -5.327 1.00 92.56 89 VAL A C 1
ATOM 700 O O . VAL A 1 89 ? 7.195 -8.221 -4.771 1.00 92.56 89 VAL A O 1
ATOM 703 N N . SER A 1 90 ? 5.821 -6.459 -5.157 1.00 94.62 90 SER A N 1
ATOM 704 C CA . SER A 1 90 ? 6.462 -5.444 -4.320 1.00 94.62 90 SER A CA 1
ATOM 705 C C . SER A 1 90 ? 5.558 -5.075 -3.137 1.00 94.62 90 SER A C 1
ATOM 707 O O . SER A 1 90 ? 4.335 -5.145 -3.274 1.00 94.62 90 SER A O 1
ATOM 709 N N . PRO A 1 91 ? 6.114 -4.681 -1.976 1.00 94.69 91 PRO A N 1
ATOM 710 C CA . PRO A 1 91 ? 5.312 -4.264 -0.826 1.00 94.69 91 PRO A CA 1
ATOM 711 C C . PRO A 1 91 ? 4.540 -2.956 -1.054 1.00 94.69 91 PRO A C 1
ATOM 713 O O . PRO A 1 91 ? 3.559 -2.709 -0.358 1.00 94.69 91 PRO A O 1
ATOM 716 N N . SER A 1 92 ? 4.967 -2.100 -1.990 1.00 96.31 92 SER A N 1
ATOM 717 C CA . SER A 1 92 ? 4.247 -0.870 -2.328 1.00 96.31 92 SER A CA 1
ATOM 718 C C . SER A 1 92 ? 4.636 -0.333 -3.706 1.00 96.31 92 SER A C 1
ATOM 720 O O . SER A 1 92 ? 5.726 -0.608 -4.211 1.00 96.31 92 SER A O 1
ATOM 722 N N . VAL A 1 93 ? 3.773 0.504 -4.286 1.00 95.81 93 VAL A N 1
ATOM 723 C CA . VAL A 1 93 ? 4.079 1.230 -5.530 1.00 95.81 93 VAL A CA 1
ATOM 724 C C . VAL A 1 93 ? 5.296 2.144 -5.350 1.00 95.81 93 VAL A C 1
ATOM 726 O O . VAL A 1 93 ? 6.168 2.161 -6.212 1.00 95.81 93 VAL A O 1
ATOM 729 N N . GLY A 1 94 ? 5.408 2.845 -4.215 1.00 96.12 94 GLY A N 1
ATOM 730 C CA . GLY A 1 94 ? 6.546 3.727 -3.931 1.00 96.12 94 GLY A CA 1
ATOM 731 C C . GLY A 1 94 ? 7.881 2.980 -3.878 1.00 96.12 94 GLY A C 1
ATOM 732 O O . GLY A 1 94 ? 8.864 3.438 -4.453 1.00 96.12 94 GLY A O 1
ATOM 733 N N . THR A 1 95 ? 7.904 1.789 -3.269 1.00 97.69 95 THR A N 1
ATOM 734 C CA . THR A 1 95 ? 9.085 0.910 -3.280 1.00 97.69 95 THR A CA 1
ATOM 735 C C . THR A 1 95 ? 9.442 0.484 -4.700 1.00 97.69 95 THR A C 1
ATOM 737 O O . THR A 1 95 ? 10.612 0.543 -5.066 1.00 97.69 95 THR A O 1
ATOM 740 N N . SER A 1 96 ? 8.450 0.097 -5.511 1.00 97.19 96 SER A N 1
A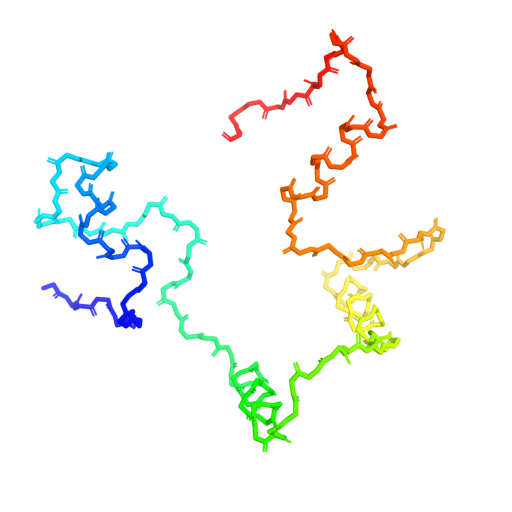TOM 741 C CA . SER A 1 96 ? 8.695 -0.261 -6.912 1.00 97.19 96 SER A CA 1
ATOM 742 C C . SER A 1 96 ? 9.294 0.905 -7.694 1.00 97.19 96 SER A C 1
ATOM 744 O O . SER A 1 96 ? 10.291 0.717 -8.377 1.00 97.19 96 SER A O 1
ATOM 746 N N . ILE A 1 97 ? 8.730 2.110 -7.568 1.00 96.25 97 ILE A N 1
ATOM 747 C CA . ILE A 1 97 ? 9.243 3.306 -8.249 1.00 96.25 97 ILE A CA 1
ATOM 748 C C . ILE A 1 97 ? 10.681 3.601 -7.812 1.00 96.25 97 ILE A C 1
ATOM 750 O O . ILE A 1 97 ? 11.527 3.819 -8.672 1.00 96.25 97 ILE A O 1
ATOM 754 N N . GLY A 1 98 ? 10.977 3.558 -6.509 1.00 95.88 98 GLY A N 1
ATOM 755 C CA . GLY A 1 98 ? 12.335 3.775 -5.997 1.00 95.88 98 GLY A CA 1
ATOM 756 C C . GLY A 1 98 ? 13.348 2.792 -6.587 1.00 95.88 98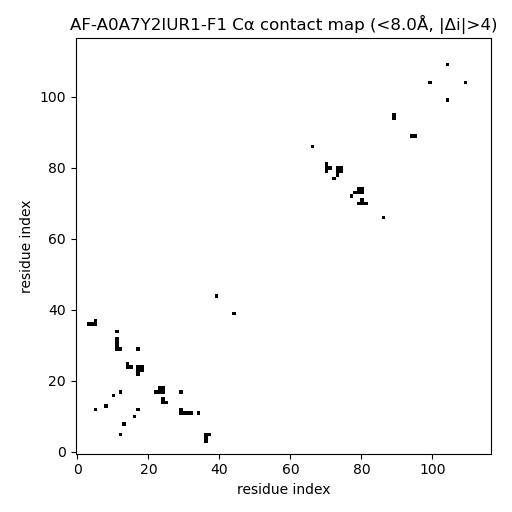 GLY A C 1
ATOM 757 O O . GLY A 1 98 ? 14.354 3.212 -7.145 1.00 95.88 98 GLY A O 1
ATOM 758 N N . VAL A 1 99 ? 13.031 1.492 -6.568 1.00 96.50 99 VAL A N 1
ATOM 759 C CA . VAL A 1 99 ? 13.889 0.451 -7.164 1.00 96.50 99 VAL A CA 1
ATOM 760 C C . VAL A 1 99 ? 14.083 0.668 -8.666 1.00 96.50 99 VAL A C 1
ATOM 762 O O . VAL A 1 99 ? 15.184 0.478 -9.175 1.00 96.50 99 VAL A O 1
ATOM 765 N N . LEU A 1 100 ? 13.034 1.069 -9.389 1.00 95.56 100 LEU A N 1
ATOM 766 C CA . LEU A 1 100 ? 13.132 1.344 -10.823 1.00 95.56 100 LEU A CA 1
ATOM 767 C C . LEU A 1 100 ? 13.998 2.577 -11.111 1.00 95.56 100 LEU A C 1
ATOM 769 O O . LEU A 1 100 ? 14.771 2.553 -12.062 1.00 95.56 100 LEU A O 1
ATOM 773 N N . ILE A 1 101 ? 13.912 3.632 -10.299 1.00 96.12 101 ILE A N 1
ATOM 774 C CA . ILE A 1 101 ? 14.793 4.800 -10.426 1.00 96.12 101 ILE A CA 1
ATOM 775 C C . ILE A 1 101 ? 16.246 4.377 -10.199 1.00 96.12 101 ILE A C 1
ATOM 777 O O . ILE A 1 101 ? 17.092 4.684 -11.034 1.00 96.12 101 ILE A O 1
ATOM 781 N N . ASP A 1 102 ? 16.529 3.620 -9.140 1.00 95.50 102 ASP A N 1
ATOM 782 C CA . ASP A 1 102 ? 17.888 3.154 -8.841 1.00 95.50 102 ASP A CA 1
ATOM 783 C C . ASP A 1 102 ? 18.450 2.240 -9.945 1.00 95.50 102 ASP A C 1
ATOM 785 O O . ASP A 1 102 ? 19.633 2.311 -10.272 1.00 95.50 102 ASP A O 1
ATOM 789 N N . ALA A 1 103 ? 17.612 1.386 -10.542 1.00 96.06 103 ALA A N 1
ATOM 790 C CA . ALA A 1 103 ? 18.036 0.425 -11.561 1.00 96.06 103 ALA A CA 1
ATOM 791 C C . ALA A 1 103 ? 18.159 1.020 -12.973 1.00 96.06 103 ALA A C 1
ATOM 793 O O . ALA A 1 103 ? 18.956 0.531 -13.775 1.00 96.06 103 ALA A O 1
ATOM 794 N N . PHE A 1 104 ? 17.355 2.037 -13.301 1.00 96.25 104 PHE A N 1
ATOM 795 C CA . PHE A 1 104 ? 17.223 2.564 -14.665 1.00 96.25 104 PHE A CA 1
ATOM 796 C C . PHE A 1 104 ? 17.636 4.031 -14.817 1.00 96.25 104 PHE A C 1
ATOM 798 O O . PHE A 1 104 ? 17.458 4.610 -15.890 1.00 96.25 104 PHE A O 1
ATOM 805 N N . SER A 1 105 ? 18.208 4.641 -13.780 1.00 96.50 105 SER A N 1
ATOM 806 C CA . SER A 1 105 ? 18.791 5.980 -13.850 1.00 96.50 105 SER A CA 1
ATOM 807 C C . SER A 1 105 ? 20.234 5.991 -13.347 1.00 96.50 105 SER A C 1
ATOM 809 O O . SER A 1 105 ? 20.769 4.989 -12.879 1.00 96.50 105 SER A O 1
ATOM 811 N N . VAL A 1 106 ? 20.887 7.138 -13.502 1.00 96.19 106 VAL A N 1
ATOM 812 C CA . VAL A 1 106 ? 22.230 7.392 -12.980 1.00 96.19 106 VAL A CA 1
ATOM 813 C C . VAL A 1 106 ? 22.170 8.580 -12.035 1.00 96.19 106 VAL A C 1
ATOM 815 O O . VAL A 1 106 ? 21.291 9.433 -12.164 1.00 96.19 106 VAL A O 1
ATOM 818 N N . GLU A 1 107 ? 23.124 8.669 -11.113 1.00 94.94 107 GLU A N 1
ATOM 819 C CA . GLU A 1 107 ? 23.252 9.832 -10.236 1.00 94.94 107 GLU A CA 1
ATOM 820 C C . GLU A 1 107 ? 23.339 11.131 -11.060 1.00 94.94 107 GLU A C 1
ATOM 822 O O . GLU A 1 107 ? 24.084 11.225 -12.037 1.00 94.94 107 GLU A O 1
ATOM 827 N N . GLY A 1 108 ? 22.524 12.126 -10.699 1.00 95.25 108 GLY A N 1
ATOM 828 C CA . GLY A 1 108 ? 22.378 13.376 -11.455 1.00 95.25 108 GLY A CA 1
ATOM 829 C C . GLY A 1 108 ? 21.492 13.284 -12.707 1.00 95.25 108 GLY A C 1
ATOM 830 O O . GLY A 1 108 ? 21.228 14.309 -13.335 1.00 95.25 108 GLY A O 1
ATOM 831 N N . GLY A 1 109 ? 21.004 12.094 -13.067 1.00 94.31 109 GLY A N 1
ATOM 832 C CA . GLY A 1 109 ? 19.998 11.893 -14.107 1.00 94.31 109 GLY A CA 1
ATOM 833 C C . GLY A 1 109 ? 18.623 12.427 -13.691 1.00 94.31 109 GLY A C 1
ATOM 834 O O . GLY A 1 109 ? 18.230 12.353 -12.529 1.00 94.31 109 GLY A O 1
ATOM 835 N N . GLY A 1 110 ? 17.881 12.988 -14.648 1.00 94.38 110 GLY A N 1
ATOM 836 C CA . GLY A 1 110 ? 16.536 13.516 -14.411 1.00 94.38 110 GLY A CA 1
ATOM 837 C C . GLY A 1 110 ? 15.435 12.467 -14.595 1.00 94.38 110 GLY A C 1
ATOM 838 O O . GLY A 1 110 ? 15.548 11.587 -15.445 1.00 94.38 110 GLY A O 1
ATOM 839 N N . VAL A 1 111 ? 14.334 12.619 -13.853 1.00 95.00 111 VAL A N 1
ATOM 840 C CA . VAL A 1 111 ? 13.086 11.855 -14.023 1.00 95.00 111 VAL A CA 1
ATOM 841 C C . VAL A 1 111 ? 11.971 12.827 -14.408 1.00 95.00 111 VAL A C 1
ATOM 843 O O . VAL A 1 111 ? 11.783 13.850 -13.752 1.00 95.00 111 VAL A O 1
ATOM 846 N N . ILE A 1 112 ? 11.239 12.529 -15.485 1.00 94.88 112 ILE A N 1
ATOM 847 C CA . ILE A 1 112 ? 10.124 13.366 -15.946 1.00 94.88 112 ILE A CA 1
ATOM 848 C C . ILE A 1 112 ? 8.857 12.997 -15.171 1.00 94.88 112 ILE A C 1
ATOM 850 O O . ILE A 1 112 ? 8.480 11.830 -15.110 1.00 94.88 112 ILE A O 1
ATOM 854 N N . LEU A 1 113 ? 8.174 14.012 -14.641 1.00 94.94 113 LEU A N 1
ATOM 855 C CA . LEU A 1 113 ? 6.857 13.909 -14.011 1.00 94.94 113 LEU A CA 1
ATOM 856 C C . LEU A 1 113 ? 5.888 14.887 -14.688 1.00 94.94 113 LEU A C 1
ATOM 858 O O . LEU A 1 113 ? 6.309 15.910 -15.230 1.00 94.94 113 LEU A O 1
ATOM 862 N N . GLN A 1 114 ? 4.592 14.585 -14.644 1.00 95.62 114 GLN A N 1
ATOM 863 C CA . GLN A 1 114 ? 3.531 15.450 -15.165 1.00 95.62 114 GLN A CA 1
ATOM 864 C C . GLN A 1 114 ? 2.749 16.059 -13.989 1.00 95.62 114 GLN A C 1
ATOM 866 O O . GLN A 1 114 ? 1.832 15.413 -13.492 1.00 95.62 114 GLN A O 1
ATOM 871 N N . PRO A 1 115 ? 3.120 17.257 -13.496 1.00 93.44 115 PRO A N 1
ATOM 872 C CA . PRO A 1 115 ? 2.454 17.868 -12.349 1.00 93.44 115 PRO A CA 1
ATOM 873 C C . PRO A 1 115 ? 1.004 18.297 -12.670 1.00 93.44 115 PRO A C 1
ATOM 875 O O . PRO A 1 115 ? 0.714 18.634 -13.822 1.00 93.44 115 PRO A O 1
ATOM 878 N N . PRO A 1 116 ? 0.113 18.382 -11.661 1.00 91.94 116 PRO A N 1
ATOM 879 C CA . PRO A 1 116 ? 0.352 18.052 -10.255 1.00 91.94 116 PRO A CA 1
ATOM 880 C C . PRO A 1 116 ? 0.445 16.535 -10.037 1.00 91.94 116 PRO A C 1
ATOM 882 O O . PRO A 1 116 ? -0.284 15.770 -10.663 1.00 91.94 116 PRO A O 1
ATOM 885 N N . VAL A 1 117 ? 1.342 16.132 -9.138 1.00 70.81 117 VAL A N 1
ATOM 886 C CA . VAL A 1 117 ? 1.425 14.772 -8.585 1.00 70.81 117 VAL A CA 1
ATOM 887 C C . VAL A 1 117 ? 1.110 14.805 -7.101 1.00 70.81 117 VAL A C 1
ATOM 889 O O . VAL A 1 117 ? 1.380 15.863 -6.483 1.00 70.81 117 VAL A O 1
#

Sequence (117 aa):
MEQLDLPPGALATNPGRLEQHFGHAEGLLPLWIAEPYLPLAPAITEAVTARAGQAWYGYESRPERLIAAFWDWMATRHGWDDTGLETTVSPSVGTSIGVLIDAFSVEGGGVILQPPV

Solvent-accessible surface area (backbone atoms only — not comparable to full-atom values): 8042 Å² total; per-residue (Å²): 131,85,76,80,90,64,65,90,86,41,72,66,75,31,51,70,55,34,29,73,76,68,75,51,44,83,93,65,82,70,83,85,60,102,66,80,95,63,82,77,58,66,73,57,55,52,53,52,53,56,57,60,70,65,80,72,86,71,93,76,83,85,60,71,64,60,60,50,53,51,40,53,48,36,34,74,76,68,74,40,75,64,85,95,58,88,88,81,94,65,98,40,71,68,57,48,53,51,54,47,48,66,72,74,51,54,93,92,58,86,82,92,79,76,80,86,124

Mean predicted aligned error: 5.26 Å

Radius of gyration: 20.01 Å; Cα contacts (8 Å, |Δi|>4): 39; chains: 1; bounding box: 45×44×40 Å

pLDDT: mean 91.92, std 8.62, range [46.75, 98.44]